Protein AF-A0AAU3V5S2-F1 (afdb_monomer)

Solvent-accessible surface area (backbone atoms only — not comparable to full-atom values): 6588 Å² total; per-residue (Å²): 132,77,82,70,79,73,64,45,46,44,62,46,81,54,99,93,39,55,45,61,48,42,48,73,77,68,58,69,51,58,42,46,49,51,26,48,49,43,56,62,38,70,79,37,33,66,55,41,51,55,48,49,54,50,48,51,51,52,68,74,46,95,53,72,68,45,64,48,77,58,86,48,25,35,41,31,40,41,89,87,63,32,31,34,45,34,56,76,79,71,89,40,68,73,42,78,40,47,57,67,55,52,50,41,42,49,51,32,47,26,53,44,44,70,74,107

Secondary structure (DSSP, 8-state):
-----PPEEEEEEETTEEEEEEESPPPHHHHHHHHHHHHTTTT-HHHHHHHHHHHHHHHHSS-TT-EEE-SSEEEEE-TTS-EEEEESSSSS--EEE-HHHHHHHHHHHHHHHHH-
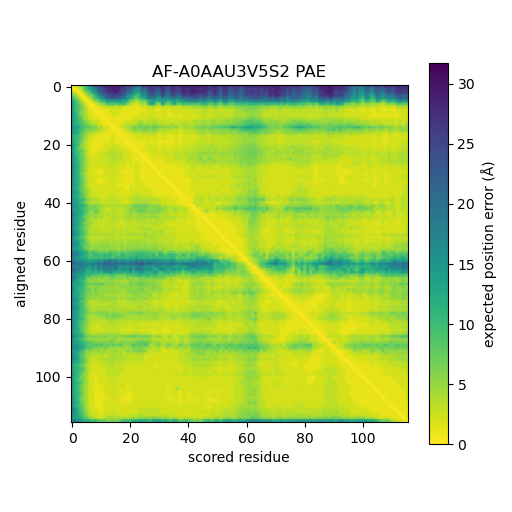
Sequence (116 aa):
MTEGDAAAWDFTRSDGFWKPTRTPPADENLLWAVETLAISFGKRAHSVRLFLEAVERVVSGDSPGSSVNTTTAFVRRRDDGAFELCDKYGQFENTVVSAGELTSMLSALAARIEAG

Nearest PDB structures (foldseek):
  9co0-assembly1_B  TM=6.567E-01  e=2.806E+00  Escherichia coli
  6v05-assembly1_B  TM=6.624E-01  e=3.557E+00  Escherichia coli K-12
  6ttu-assembly1_T  TM=4.701E-01  e=1.224E+00  Homo sapiens
  6zqb-assembly1_UE  TM=7.151E-01  e=6.434E+00  Saccharomyces cerevisiae S288C
  8xi3-assembly1_B  TM=6.453E-01  e=4.784E+00  Mus musculus

Structure (mmCIF, N/CA/C/O backbone):
data_AF-A0AAU3V5S2-F1
#
_entry.id   AF-A0AAU3V5S2-F1
#
loop_
_atom_site.group_PDB
_atom_site.id
_atom_site.type_symbol
_atom_site.label_atom_id
_atom_site.label_alt_id
_atom_site.label_comp_id
_atom_site.label_asym_id
_atom_site.label_entity_id
_atom_site.label_seq_id
_atom_site.pdbx_PDB_ins_code
_atom_site.Cartn_x
_atom_site.Cartn_y
_atom_site.Cartn_z
_atom_site.occupancy
_atom_site.B_iso_or_equiv
_atom_site.auth_seq_id
_atom_site.auth_comp_id
_atom_site.auth_asym_id
_atom_site.auth_atom_id
_atom_site.pdbx_PDB_model_num
ATOM 1 N N . MET A 1 1 ? -14.113 -20.497 12.830 1.00 40.19 1 MET A N 1
ATOM 2 C CA . MET A 1 1 ? -13.353 -19.343 12.318 1.00 40.19 1 MET A CA 1
ATOM 3 C C . MET A 1 1 ? -12.327 -19.898 11.359 1.00 40.19 1 MET A C 1
ATOM 5 O O . MET A 1 1 ? -11.293 -20.367 11.802 1.00 40.19 1 MET A O 1
ATOM 9 N N . THR A 1 2 ? -12.662 -19.988 10.078 1.00 41.62 2 THR A N 1
ATOM 10 C CA . THR A 1 2 ? -11.642 -20.174 9.045 1.00 41.62 2 THR A CA 1
ATOM 11 C C . THR A 1 2 ? -10.888 -18.856 8.962 1.00 41.62 2 THR A C 1
ATOM 13 O O . THR A 1 2 ? -11.524 -17.830 8.718 1.00 41.62 2 THR A O 1
ATOM 16 N N . GLU A 1 3 ? -9.584 -18.872 9.253 1.00 45.03 3 GLU A N 1
ATOM 17 C CA . GLU A 1 3 ? -8.661 -17.821 8.818 1.00 45.03 3 GLU A CA 1
ATOM 18 C C . GLU A 1 3 ? -9.003 -17.513 7.362 1.00 45.03 3 GLU A C 1
ATOM 20 O O . GLU A 1 3 ? -8.913 -18.388 6.500 1.00 45.03 3 GLU A O 1
ATOM 25 N N . GLY A 1 4 ? -9.563 -16.325 7.129 1.00 46.59 4 GLY A N 1
ATOM 26 C CA . GLY A 1 4 ? -9.920 -15.888 5.791 1.00 46.59 4 GLY A CA 1
ATOM 27 C C . GLY A 1 4 ? -8.649 -15.877 4.963 1.00 46.59 4 GLY A C 1
ATOM 28 O O . GLY A 1 4 ? -7.665 -15.274 5.386 1.00 46.59 4 GLY A O 1
ATOM 29 N N . ASP A 1 5 ? -8.674 -16.587 3.839 1.00 54.69 5 ASP A N 1
ATOM 30 C CA . ASP A 1 5 ? -7.569 -16.672 2.892 1.00 54.69 5 ASP A CA 1
ATOM 31 C C . ASP A 1 5 ? -7.026 -15.256 2.651 1.00 54.69 5 ASP A C 1
ATOM 33 O O . ASP A 1 5 ? -7.767 -14.359 2.228 1.00 54.69 5 ASP A O 1
ATOM 37 N N . ALA A 1 6 ? -5.784 -15.008 3.072 1.00 64.50 6 ALA A N 1
ATOM 38 C CA . ALA A 1 6 ? -5.223 -13.666 3.059 1.00 64.50 6 ALA A CA 1
ATOM 39 C C . ALA A 1 6 ? -5.198 -13.172 1.611 1.00 64.50 6 ALA A C 1
ATOM 41 O O . ALA A 1 6 ? -4.715 -13.876 0.725 1.00 64.50 6 ALA A O 1
ATOM 42 N N . ALA A 1 7 ? -5.729 -11.972 1.364 1.00 83.31 7 ALA A N 1
ATOM 43 C CA . ALA A 1 7 ? -5.814 -11.438 0.013 1.00 83.31 7 ALA A CA 1
ATOM 44 C C . ALA A 1 7 ? -4.443 -11.471 -0.681 1.00 83.31 7 ALA A C 1
ATOM 46 O O . ALA A 1 7 ? -3.450 -10.945 -0.161 1.00 83.31 7 ALA A O 1
ATOM 47 N N . ALA A 1 8 ? -4.409 -12.094 -1.857 1.00 91.06 8 ALA A N 1
ATOM 48 C CA . ALA A 1 8 ? -3.207 -12.224 -2.659 1.00 91.06 8 ALA A CA 1
ATOM 49 C C . ALA A 1 8 ? -3.073 -10.996 -3.556 1.00 91.06 8 ALA A C 1
ATOM 51 O O . ALA A 1 8 ? -3.953 -10.719 -4.373 1.00 91.06 8 ALA A O 1
ATOM 52 N N . TRP A 1 9 ? -1.970 -10.274 -3.397 1.00 96.38 9 TRP A N 1
ATOM 53 C CA . TRP A 1 9 ? -1.647 -9.101 -4.197 1.00 96.38 9 TRP A CA 1
ATOM 54 C C . TRP A 1 9 ? -0.620 -9.444 -5.263 1.00 96.38 9 TRP A C 1
ATOM 56 O O . TRP A 1 9 ? 0.340 -10.168 -5.006 1.00 96.38 9 TRP A O 1
ATOM 66 N N . ASP A 1 10 ? -0.807 -8.873 -6.445 1.00 96.44 10 ASP A N 1
ATOM 67 C CA . ASP A 1 10 ? 0.166 -8.930 -7.520 1.00 96.44 10 ASP A CA 1
ATOM 68 C C . ASP A 1 10 ? 0.313 -7.568 -8.202 1.00 96.44 10 ASP A C 1
ATOM 70 O O . ASP A 1 10 ? -0.602 -6.745 -8.180 1.00 96.44 10 ASP A O 1
ATOM 74 N N . PHE A 1 11 ? 1.472 -7.325 -8.809 1.00 96.56 11 PHE A N 1
ATOM 75 C CA . PHE A 1 11 ? 1.800 -6.064 -9.458 1.00 96.56 11 PHE A CA 1
ATOM 76 C C . PHE A 1 11 ? 2.390 -6.304 -10.838 1.00 96.56 11 PHE A C 1
ATOM 78 O O . PHE A 1 11 ? 3.331 -7.078 -11.018 1.00 96.56 11 PHE A O 1
ATOM 85 N N . THR A 1 12 ? 1.869 -5.566 -11.811 1.00 95.12 12 THR A N 1
ATOM 86 C CA . THR A 1 12 ? 2.405 -5.525 -13.172 1.00 95.12 12 THR A CA 1
ATOM 87 C C . THR A 1 12 ? 2.904 -4.129 -13.488 1.00 95.12 12 THR A C 1
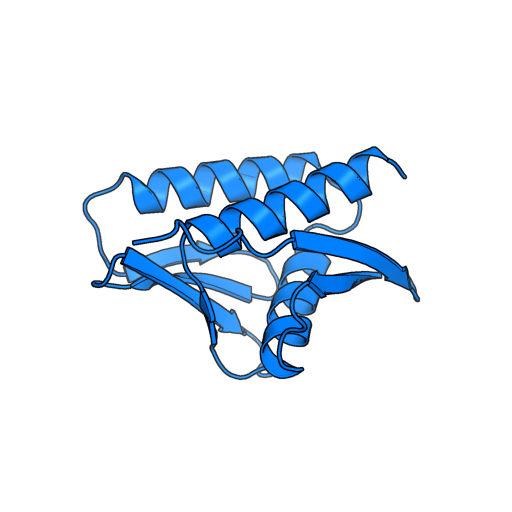ATOM 89 O O . THR A 1 12 ? 2.504 -3.153 -12.855 1.00 95.12 12 THR A O 1
ATOM 92 N N . ARG A 1 13 ? 3.812 -4.014 -14.455 1.00 91.94 13 ARG A N 1
ATOM 93 C CA . ARG A 1 13 ? 4.338 -2.718 -14.864 1.00 91.94 13 ARG A CA 1
ATOM 94 C C . ARG A 1 13 ? 3.623 -2.227 -16.119 1.00 91.94 13 ARG A C 1
ATOM 96 O O . ARG A 1 13 ? 3.736 -2.865 -17.159 1.00 91.94 13 ARG A O 1
ATOM 103 N N . SER A 1 14 ? 2.961 -1.075 -16.032 1.00 91.12 14 SER A N 1
ATOM 104 C CA . SER A 1 14 ? 2.350 -0.380 -17.176 1.00 91.12 14 SER A CA 1
ATOM 105 C C . SER A 1 14 ? 2.689 1.101 -17.117 1.00 91.12 14 SER A C 1
ATOM 107 O O . SER A 1 14 ? 2.655 1.701 -16.045 1.00 91.12 14 SER A O 1
ATOM 109 N N . ASP A 1 15 ? 3.056 1.687 -18.256 1.00 87.62 15 ASP A N 1
ATOM 110 C CA . ASP A 1 15 ? 3.306 3.133 -18.396 1.00 87.62 15 ASP A CA 1
ATOM 111 C C . ASP A 1 15 ? 4.328 3.699 -17.393 1.00 87.62 15 ASP A C 1
ATOM 113 O O . ASP A 1 15 ? 4.269 4.850 -16.975 1.00 87.62 15 ASP A O 1
ATOM 117 N N . GLY A 1 16 ? 5.296 2.869 -16.987 1.00 86.44 16 GLY A N 1
ATOM 118 C CA . GLY A 1 16 ? 6.338 3.233 -16.023 1.00 86.44 16 GLY A CA 1
ATOM 119 C C . GLY A 1 16 ? 5.967 3.016 -14.552 1.00 86.44 16 GLY A C 1
ATOM 120 O O . GLY A 1 16 ? 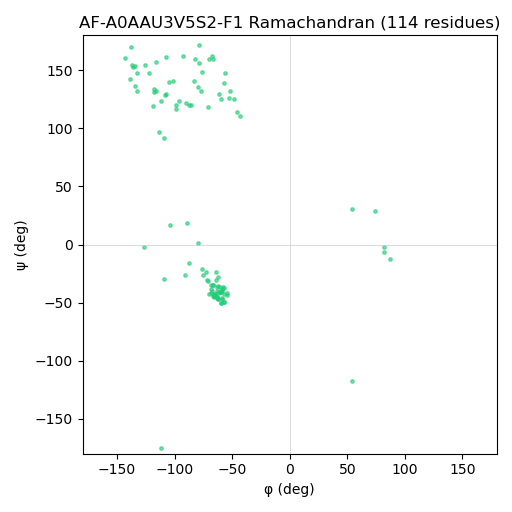6.884 2.978 -13.721 1.00 86.44 16 GLY A O 1
ATOM 121 N N . PHE A 1 17 ? 4.692 2.766 -14.253 1.00 90.44 17 PHE A N 1
ATOM 122 C CA . PHE A 1 17 ? 4.133 2.607 -12.910 1.00 90.44 17 PHE A CA 1
ATOM 123 C C . PHE A 1 17 ? 3.768 1.152 -12.595 1.00 90.44 17 PHE A C 1
ATOM 125 O O . PHE A 1 17 ? 3.644 0.311 -13.489 1.00 90.44 17 PHE A O 1
ATOM 132 N N . TRP A 1 18 ? 3.623 0.851 -11.305 1.00 94.06 18 TRP A N 1
ATOM 133 C CA . TRP A 1 18 ? 3.153 -0.449 -10.833 1.00 94.06 18 TRP A CA 1
ATOM 134 C C . TRP A 1 18 ? 1.635 -0.436 -10.713 1.00 94.06 18 TRP A C 1
ATOM 136 O O . TRP A 1 18 ? 1.085 0.373 -9.972 1.00 94.06 18 TRP A O 1
ATOM 146 N N . LYS A 1 19 ? 0.974 -1.341 -11.431 1.00 95.38 19 LYS A N 1
ATOM 147 C CA . LYS A 1 19 ? -0.472 -1.537 -11.420 1.00 95.38 19 LYS A CA 1
ATOM 148 C C . LYS A 1 19 ? -0.820 -2.715 -10.507 1.00 95.38 19 LYS A C 1
ATOM 150 O O . LYS A 1 19 ? -0.378 -3.832 -10.802 1.00 95.38 19 LYS A O 1
ATOM 155 N N . PRO A 1 20 ? -1.559 -2.487 -9.409 1.00 96.75 20 PRO A N 1
ATOM 156 C CA . PRO A 1 20 ? -1.950 -3.549 -8.496 1.00 96.75 20 PRO A CA 1
ATOM 157 C C . PRO A 1 20 ? -3.097 -4.386 -9.062 1.00 96.75 20 PRO A C 1
ATOM 159 O O . PRO A 1 20 ? -3.990 -3.890 -9.746 1.00 96.75 20 PRO A O 1
ATOM 162 N N . THR A 1 21 ? -3.099 -5.661 -8.705 1.00 96.75 21 THR A N 1
ATOM 163 C CA . THR A 1 21 ? -4.227 -6.583 -8.841 1.00 96.75 21 THR A CA 1
ATOM 164 C C . THR A 1 21 ? -4.342 -7.394 -7.556 1.00 96.75 21 THR A C 1
ATOM 166 O O . THR A 1 21 ? -3.357 -7.576 -6.837 1.00 96.75 21 THR A O 1
ATOM 169 N N . ARG A 1 22 ? -5.549 -7.860 -7.238 1.00 96.12 22 ARG A N 1
ATOM 170 C CA . ARG A 1 22 ? -5.832 -8.571 -5.990 1.00 96.12 22 ARG A CA 1
ATOM 171 C C . ARG A 1 22 ? -6.762 -9.745 -6.247 1.00 96.12 22 ARG A C 1
ATOM 173 O O . ARG A 1 22 ? -7.692 -9.631 -7.044 1.00 96.12 22 ARG A O 1
ATOM 180 N N . THR A 1 23 ? -6.535 -10.846 -5.543 1.00 93.69 23 THR A N 1
ATOM 181 C CA . THR A 1 23 ? -7.460 -11.979 -5.464 1.00 93.69 23 THR A CA 1
ATOM 182 C C . THR A 1 23 ? -7.887 -12.170 -4.003 1.00 93.69 23 THR A C 1
ATOM 184 O O . THR A 1 23 ? -7.018 -12.406 -3.163 1.00 93.69 23 THR A O 1
ATOM 187 N N . PRO A 1 24 ? -9.190 -12.063 -3.672 1.00 92.31 24 PRO A N 1
ATOM 188 C CA . PRO A 1 24 ? -10.298 -11.687 -4.558 1.00 92.31 24 PRO A CA 1
ATOM 189 C C . PRO A 1 24 ? -10.206 -10.219 -5.032 1.00 92.31 24 PRO A C 1
ATOM 191 O O . PRO A 1 24 ? -9.537 -9.416 -4.370 1.00 92.31 24 PRO A O 1
ATOM 194 N N . PRO A 1 25 ? -10.879 -9.856 -6.146 1.00 94.19 25 PRO A N 1
ATOM 195 C CA . PRO A 1 25 ? -10.839 -8.499 -6.690 1.00 94.19 25 PRO A CA 1
ATOM 196 C C . PRO A 1 25 ? -11.164 -7.435 -5.636 1.00 94.19 25 PRO A C 1
ATOM 198 O O . PRO A 1 25 ? -12.124 -7.577 -4.877 1.00 94.19 25 PRO A O 1
ATOM 201 N N . ALA A 1 26 ? -10.334 -6.394 -5.579 1.00 93.88 26 ALA A N 1
ATOM 202 C CA . ALA A 1 26 ? -10.617 -5.166 -4.840 1.00 93.88 26 ALA A CA 1
ATOM 203 C C . ALA A 1 26 ? -11.507 -4.234 -5.672 1.00 93.88 26 ALA A C 1
ATOM 205 O O . ALA A 1 26 ? -11.550 -4.347 -6.899 1.00 93.88 26 ALA A O 1
ATOM 206 N N . ASP A 1 27 ? -12.178 -3.296 -5.005 1.00 95.12 27 ASP A N 1
ATOM 207 C CA . ASP A 1 27 ? -12.793 -2.157 -5.681 1.00 95.12 27 ASP A CA 1
ATOM 208 C C . ASP A 1 27 ? -11.737 -1.209 -6.284 1.00 95.12 27 ASP A C 1
ATOM 210 O O . ASP A 1 27 ? -10.555 -1.236 -5.929 1.00 95.12 27 ASP A O 1
ATOM 214 N N . GLU A 1 28 ? -12.176 -0.366 -7.221 1.00 95.50 28 GLU A N 1
ATOM 215 C CA . GLU A 1 28 ? -11.298 0.555 -7.952 1.00 95.50 28 GLU A CA 1
ATOM 216 C C . GLU A 1 28 ? -10.623 1.583 -7.038 1.00 95.50 28 GLU A C 1
ATOM 218 O O . GLU A 1 28 ? -9.456 1.908 -7.251 1.00 95.50 28 GLU A O 1
ATOM 223 N N . ASN A 1 29 ? -11.316 2.053 -5.996 1.00 96.12 29 ASN A N 1
ATOM 224 C CA . ASN A 1 29 ? -10.777 3.053 -5.079 1.00 96.12 29 ASN A CA 1
ATOM 225 C C . ASN A 1 29 ? -9.580 2.499 -4.298 1.00 96.12 29 ASN A C 1
ATOM 227 O O . ASN A 1 29 ? -8.546 3.160 -4.186 1.00 96.12 29 ASN A O 1
ATOM 231 N N . LEU A 1 30 ? -9.679 1.259 -3.812 1.00 95.50 30 LEU A N 1
ATOM 232 C CA . LEU A 1 30 ? -8.554 0.584 -3.181 1.00 95.50 30 LEU A CA 1
ATOM 233 C C . LEU A 1 30 ? -7.413 0.370 -4.184 1.00 95.50 30 LEU A C 1
ATOM 235 O O . LEU A 1 30 ? -6.270 0.673 -3.857 1.00 95.50 30 LEU A O 1
ATOM 239 N N . LEU A 1 31 ? -7.685 -0.081 -5.413 1.00 96.00 31 LEU A N 1
ATOM 240 C CA . LEU A 1 31 ? -6.628 -0.241 -6.422 1.00 96.00 31 LEU A CA 1
ATOM 241 C C . LEU A 1 31 ? -5.899 1.082 -6.716 1.00 96.00 31 LEU A C 1
ATOM 243 O O . LEU A 1 31 ? -4.670 1.084 -6.806 1.00 96.00 31 LEU A O 1
ATOM 247 N N . TRP A 1 32 ? -6.616 2.205 -6.793 1.00 94.88 32 TRP A N 1
ATOM 248 C CA . TRP A 1 32 ? -6.010 3.531 -6.948 1.00 94.88 32 TRP A CA 1
ATOM 249 C C . TRP A 1 32 ? -5.189 3.945 -5.732 1.00 94.88 32 TRP A C 1
ATOM 251 O O . TRP A 1 32 ? -4.055 4.384 -5.903 1.00 94.88 32 TRP A O 1
ATOM 261 N N . ALA A 1 33 ? -5.691 3.734 -4.513 1.00 95.12 33 ALA A N 1
ATOM 262 C CA . ALA A 1 33 ? -4.940 4.017 -3.291 1.00 95.12 33 ALA A CA 1
ATOM 263 C C . ALA A 1 33 ? -3.580 3.300 -3.271 1.00 95.12 33 ALA A C 1
ATOM 265 O O . ALA A 1 33 ? -2.544 3.884 -2.934 1.00 95.12 33 ALA A O 1
ATOM 266 N N . VAL A 1 34 ? -3.578 2.028 -3.675 1.00 94.69 34 VAL A N 1
ATOM 267 C CA . VAL A 1 34 ? -2.374 1.195 -3.740 1.00 94.69 34 VAL A CA 1
ATOM 268 C C . VAL A 1 34 ? -1.442 1.638 -4.863 1.00 94.69 34 VAL A C 1
ATOM 270 O O . VAL A 1 34 ? -0.230 1.720 -4.651 1.00 94.69 34 VAL A O 1
ATOM 273 N N . GLU A 1 35 ? -1.982 1.959 -6.038 1.00 94.69 35 GLU A N 1
ATOM 274 C CA . GLU A 1 35 ? -1.201 2.504 -7.148 1.00 94.69 35 GLU A CA 1
A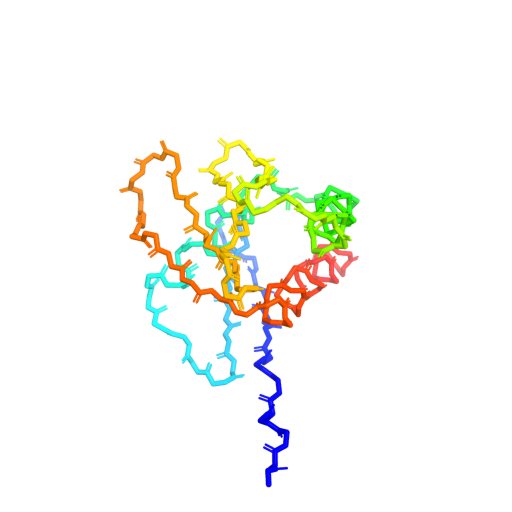TOM 275 C C . GLU A 1 35 ? -0.516 3.818 -6.744 1.00 94.69 35 GLU A C 1
ATOM 277 O O . GLU A 1 35 ? 0.703 3.946 -6.885 1.00 94.69 35 GLU A O 1
ATOM 282 N N . THR A 1 36 ? -1.262 4.763 -6.166 1.00 93.06 36 THR A N 1
ATOM 283 C CA . THR A 1 36 ? -0.741 6.061 -5.722 1.00 93.06 36 THR A CA 1
ATOM 284 C C . THR A 1 36 ? 0.366 5.897 -4.686 1.00 93.06 36 THR A C 1
ATOM 286 O O . THR A 1 36 ? 1.381 6.594 -4.767 1.00 93.06 36 THR A O 1
ATOM 289 N N . LEU A 1 37 ? 0.233 4.949 -3.754 1.00 91.94 37 LEU A N 1
ATOM 290 C CA . LEU A 1 37 ? 1.293 4.615 -2.801 1.00 91.94 37 LEU A CA 1
ATOM 291 C C . LEU A 1 37 ? 2.532 4.029 -3.506 1.00 91.94 37 LEU A C 1
ATOM 293 O O . LEU A 1 37 ? 3.664 4.412 -3.201 1.00 91.94 37 LEU A O 1
ATOM 297 N N . ALA A 1 38 ? 2.334 3.137 -4.483 1.00 92.19 38 ALA A N 1
ATOM 298 C CA . ALA A 1 38 ? 3.415 2.493 -5.228 1.00 92.19 38 ALA A CA 1
ATOM 299 C C . ALA A 1 38 ? 4.258 3.483 -6.056 1.00 92.19 38 ALA A C 1
ATOM 301 O O . ALA A 1 38 ? 5.471 3.286 -6.206 1.00 92.19 38 ALA A O 1
ATOM 302 N N . ILE A 1 39 ? 3.654 4.578 -6.541 1.00 90.56 39 ILE A N 1
ATOM 303 C CA . ILE A 1 39 ? 4.351 5.654 -7.268 1.00 90.56 39 ILE A CA 1
ATOM 304 C C . ILE A 1 39 ? 5.531 6.201 -6.453 1.00 90.56 39 ILE A C 1
ATOM 306 O O . ILE A 1 39 ? 6.614 6.406 -7.006 1.00 90.56 39 ILE A O 1
ATOM 310 N N . SER A 1 40 ? 5.368 6.385 -5.138 1.00 88.50 40 SER A N 1
ATOM 311 C CA . SER A 1 40 ? 6.432 6.914 -4.274 1.00 88.50 40 SER A CA 1
ATOM 312 C C . SER A 1 40 ? 7.666 6.017 -4.180 1.00 88.50 40 SER A C 1
ATOM 314 O O . SER A 1 40 ? 8.756 6.513 -3.889 1.00 88.50 40 SER A O 1
ATOM 316 N N . PHE A 1 41 ? 7.530 4.713 -4.426 1.00 89.50 41 PHE A N 1
ATOM 317 C CA . PHE A 1 41 ? 8.647 3.769 -4.348 1.00 89.50 41 PHE A CA 1
ATOM 318 C C . PHE A 1 41 ? 9.369 3.590 -5.687 1.00 89.50 41 PHE A C 1
ATOM 320 O O . PHE A 1 41 ? 1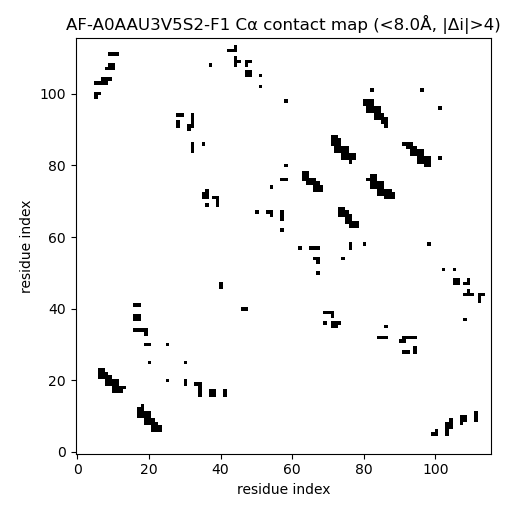0.562 3.264 -5.722 1.00 89.50 41 PHE A O 1
ATOM 327 N N . GLY A 1 42 ? 8.674 3.818 -6.804 1.00 87.44 42 GLY A N 1
ATOM 328 C CA . GLY A 1 42 ? 9.231 3.675 -8.145 1.00 87.44 42 GLY A CA 1
ATOM 329 C C . GLY A 1 42 ? 9.851 2.290 -8.372 1.00 87.44 42 GLY A C 1
ATOM 330 O O . GLY A 1 42 ? 9.165 1.274 -8.351 1.00 87.44 42 GLY A O 1
ATOM 331 N N . LYS A 1 43 ? 11.167 2.234 -8.619 1.00 86.31 43 LYS A N 1
ATOM 332 C CA . LYS A 1 43 ? 11.932 0.985 -8.845 1.00 86.31 43 LYS A CA 1
ATOM 333 C C . LYS A 1 43 ? 12.775 0.553 -7.635 1.00 86.31 43 LYS A C 1
ATOM 335 O O . LYS A 1 43 ? 13.732 -0.196 -7.799 1.00 86.31 43 LYS A O 1
ATOM 340 N N . ARG A 1 44 ? 12.509 1.075 -6.434 1.00 89.19 44 ARG A N 1
ATOM 341 C CA . ARG A 1 44 ? 13.383 0.883 -5.264 1.00 89.19 44 ARG A CA 1
ATOM 342 C C . ARG A 1 44 ? 12.732 -0.032 -4.231 1.00 89.19 44 ARG A C 1
ATOM 344 O O . ARG A 1 44 ? 12.068 0.447 -3.318 1.00 89.19 44 ARG A O 1
ATOM 351 N N . ALA A 1 45 ? 12.991 -1.337 -4.319 1.00 86.81 45 ALA A N 1
ATOM 352 C CA . ALA A 1 45 ? 12.477 -2.313 -3.351 1.00 86.81 45 ALA A CA 1
ATOM 353 C C . ALA A 1 45 ? 12.917 -1.993 -1.914 1.00 86.81 45 ALA A C 1
ATOM 355 O O . ALA A 1 45 ? 12.135 -2.105 -0.974 1.00 86.81 45 ALA A O 1
ATOM 356 N N . HIS A 1 46 ? 14.144 -1.488 -1.747 1.00 87.25 46 HIS A N 1
ATOM 357 C CA . HIS A 1 46 ? 14.641 -1.036 -0.449 1.00 87.25 46 HIS A CA 1
ATOM 358 C C . HIS A 1 46 ? 13.757 0.057 0.182 1.00 87.25 46 HIS A C 1
ATOM 360 O O . HIS A 1 46 ? 13.525 0.029 1.385 1.00 87.25 46 HIS A O 1
ATOM 366 N N . SER A 1 47 ? 13.202 0.978 -0.615 1.00 89.38 47 SER A N 1
ATOM 367 C CA . SER A 1 47 ? 12.280 2.004 -0.110 1.00 89.38 47 SER A CA 1
ATOM 368 C C . SER A 1 47 ? 10.959 1.408 0.380 1.00 89.38 47 SER A C 1
ATOM 370 O O . SER A 1 47 ? 10.429 1.882 1.380 1.00 89.38 47 SER A O 1
ATOM 372 N N . VAL A 1 48 ? 10.465 0.348 -0.268 1.00 90.44 48 VAL A N 1
ATOM 373 C CA . VAL A 1 48 ? 9.274 -0.387 0.191 1.00 90.44 48 VAL A CA 1
ATOM 374 C C . VAL A 1 48 ? 9.552 -1.087 1.523 1.00 90.44 48 VAL A C 1
ATOM 376 O O . VAL A 1 48 ? 8.748 -0.993 2.444 1.00 90.44 48 VAL A O 1
ATOM 379 N N . ARG A 1 49 ? 10.717 -1.734 1.662 1.00 89.56 49 ARG A N 1
ATOM 380 C CA . ARG A 1 49 ? 11.126 -2.422 2.901 1.00 89.56 49 ARG A CA 1
ATOM 381 C C . ARG A 1 49 ? 11.279 -1.453 4.078 1.00 89.56 49 ARG A C 1
ATOM 383 O O . ARG A 1 49 ? 10.735 -1.709 5.144 1.00 89.56 49 ARG A O 1
ATOM 390 N N . LEU A 1 50 ? 11.929 -0.304 3.872 1.00 89.50 50 LEU A N 1
ATOM 391 C CA . LEU A 1 50 ? 12.017 0.745 4.899 1.00 89.50 50 LEU A CA 1
ATOM 392 C C . LEU A 1 50 ? 10.637 1.275 5.307 1.00 89.50 50 LEU A C 1
ATOM 394 O O . LEU A 1 50 ? 10.412 1.592 6.474 1.00 89.50 50 LEU A O 1
ATOM 398 N N . PHE A 1 51 ? 9.712 1.378 4.351 1.00 90.50 51 PHE A N 1
ATOM 399 C CA . PHE A 1 51 ? 8.342 1.782 4.638 1.00 90.50 51 PHE A CA 1
ATOM 400 C C . PHE A 1 51 ? 7.595 0.718 5.454 1.00 90.50 51 PHE A C 1
ATOM 402 O O . PHE A 1 51 ? 6.927 1.071 6.421 1.00 90.50 51 PHE A O 1
ATOM 409 N N . LEU A 1 52 ? 7.760 -0.567 5.125 1.00 88.56 52 LEU A N 1
ATOM 410 C CA . LEU A 1 52 ? 7.236 -1.691 5.908 1.00 88.56 52 LEU A CA 1
ATOM 411 C C . LEU A 1 52 ? 7.748 -1.669 7.351 1.00 88.56 52 LEU A C 1
ATOM 413 O O . LEU A 1 52 ? 6.943 -1.693 8.274 1.00 88.56 52 LEU A O 1
ATOM 417 N N . GLU A 1 53 ? 9.057 -1.517 7.560 1.00 87.94 53 GLU A N 1
ATOM 418 C CA . GLU A 1 53 ? 9.629 -1.406 8.908 1.00 87.94 53 GLU A CA 1
AT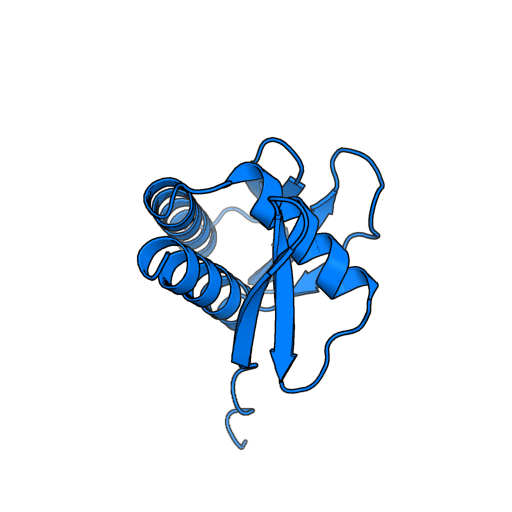OM 419 C C . GLU A 1 53 ? 9.053 -0.212 9.683 1.00 87.94 53 GLU A C 1
ATOM 421 O O . GLU A 1 53 ? 8.820 -0.290 10.890 1.00 87.94 53 GLU A O 1
ATOM 426 N N . ALA A 1 54 ? 8.823 0.918 9.009 1.00 87.81 54 ALA A N 1
ATOM 427 C CA . ALA A 1 54 ? 8.206 2.083 9.632 1.00 87.81 54 ALA A CA 1
ATOM 428 C C . ALA A 1 54 ? 6.736 1.821 10.004 1.00 87.81 54 ALA A C 1
ATOM 430 O O . ALA A 1 54 ? 6.306 2.218 11.088 1.00 87.81 54 ALA A O 1
ATOM 431 N N . VAL A 1 55 ? 5.983 1.126 9.146 1.00 86.12 55 VAL A N 1
ATOM 432 C CA . VAL A 1 55 ? 4.610 0.687 9.433 1.00 86.12 55 VAL A CA 1
ATOM 433 C C . VAL A 1 55 ? 4.597 -0.264 10.628 1.00 86.12 55 VAL A C 1
ATOM 435 O O . VAL A 1 55 ? 3.825 -0.044 11.555 1.00 86.12 55 VAL A O 1
ATOM 438 N N . GLU A 1 56 ? 5.481 -1.260 10.672 1.00 83.38 56 GLU A N 1
ATOM 439 C CA . GLU A 1 56 ? 5.593 -2.206 11.789 1.00 83.38 56 GLU A CA 1
ATOM 440 C C . GLU A 1 56 ? 5.915 -1.503 13.111 1.00 83.38 56 GLU A C 1
ATOM 442 O O . GLU A 1 56 ? 5.305 -1.801 14.138 1.00 83.38 56 GLU A O 1
ATOM 447 N N . ARG A 1 57 ? 6.800 -0.498 13.097 1.00 83.56 57 ARG A N 1
ATOM 448 C CA . ARG A 1 57 ? 7.056 0.327 14.289 1.00 83.56 57 ARG A CA 1
ATOM 449 C C . ARG A 1 57 ? 5.792 1.052 14.751 1.00 83.56 57 ARG A C 1
ATOM 451 O O . ARG A 1 57 ? 5.519 1.074 15.948 1.00 83.56 57 ARG A O 1
ATOM 458 N N . VAL A 1 58 ? 4.991 1.581 13.823 1.00 80.69 58 VAL A N 1
ATOM 459 C CA . VAL A 1 58 ? 3.690 2.206 14.124 1.00 80.69 58 VAL A CA 1
ATOM 460 C C . VAL A 1 58 ? 2.663 1.189 14.648 1.00 80.69 58 VAL A C 1
ATOM 462 O O . VAL A 1 58 ? 1.881 1.530 15.538 1.00 80.69 58 VAL A O 1
ATOM 465 N N . VAL A 1 59 ? 2.675 -0.058 14.162 1.00 74.88 59 VAL A N 1
ATOM 466 C CA . VAL A 1 59 ? 1.869 -1.163 14.723 1.00 74.88 59 VAL A CA 1
ATOM 467 C C . VAL A 1 59 ? 2.287 -1.460 16.164 1.00 74.88 59 VAL A C 1
ATOM 469 O O . VAL A 1 59 ? 1.431 -1.613 17.030 1.00 74.88 59 VAL A O 1
ATOM 472 N N . SER A 1 60 ? 3.593 -1.544 16.423 1.00 74.31 60 SER A N 1
ATOM 473 C CA . SER A 1 60 ? 4.137 -1.931 17.732 1.00 74.31 60 SER A CA 1
ATOM 474 C C . SER A 1 60 ? 4.081 -0.830 18.795 1.00 74.31 60 SER A C 1
ATOM 476 O O . SER A 1 60 ? 4.174 -1.129 19.981 1.00 74.31 60 SER A O 1
ATOM 478 N N . GLY A 1 61 ? 3.972 0.437 18.388 1.00 67.56 61 GLY A N 1
ATOM 479 C CA . GLY A 1 61 ? 3.919 1.575 19.305 1.00 67.56 61 GLY A CA 1
ATOM 480 C C . GLY A 1 61 ? 2.537 1.772 19.933 1.00 67.56 61 GLY A C 1
ATOM 481 O O . GLY A 1 61 ? 1.525 1.406 19.350 1.00 67.56 61 GLY A O 1
ATOM 482 N N . ASP A 1 62 ? 2.476 2.426 21.092 1.00 60.56 62 ASP A N 1
ATOM 483 C CA . ASP A 1 62 ? 1.228 2.687 21.839 1.00 60.56 62 ASP A CA 1
ATOM 484 C C . ASP A 1 62 ? 0.526 4.006 21.449 1.00 60.56 62 ASP A C 1
ATOM 486 O O . ASP A 1 62 ? -0.269 4.545 22.213 1.00 60.56 62 ASP A O 1
ATOM 490 N N . SER A 1 63 ? 0.826 4.591 20.283 1.00 66.12 63 SER A N 1
ATOM 491 C CA . SER A 1 63 ? 0.275 5.898 19.877 1.00 66.12 63 SER A CA 1
ATOM 492 C C . SER A 1 63 ? -0.663 5.790 18.670 1.00 66.12 63 SER A C 1
ATOM 494 O O . SER A 1 63 ? -0.205 5.795 17.523 1.00 66.12 63 SER A O 1
ATOM 496 N N . PRO A 1 64 ? -1.987 5.718 18.897 1.00 63.00 64 PRO A N 1
ATOM 497 C CA . PRO A 1 64 ? -2.970 5.882 17.836 1.00 63.00 64 PRO A CA 1
ATOM 498 C C . PRO A 1 64 ? -2.797 7.225 17.112 1.00 63.00 64 PRO A C 1
ATOM 500 O O . PRO A 1 64 ? -2.355 8.215 17.697 1.00 63.00 64 PRO A O 1
ATOM 503 N N . GLY A 1 65 ? -3.103 7.260 15.814 1.00 68.56 65 GLY A N 1
ATOM 504 C CA . GLY A 1 65 ? -2.913 8.451 14.980 1.00 68.56 65 GLY A CA 1
ATOM 505 C C . GLY A 1 65 ? -1.490 8.652 14.446 1.00 68.56 65 GLY A C 1
ATOM 506 O O . GLY A 1 65 ? -1.284 9.520 13.593 1.00 68.56 65 GLY A O 1
ATOM 507 N N . SER A 1 66 ? -0.516 7.832 14.859 1.00 81.94 66 SER A N 1
ATOM 508 C CA . SER A 1 66 ? 0.788 7.770 14.195 1.00 81.94 66 SER A CA 1
ATOM 509 C C . SER A 1 66 ? 0.629 7.428 12.708 1.00 81.94 66 SER A C 1
ATOM 511 O O . SER A 1 66 ? -0.187 6.584 12.322 1.00 81.94 66 SER A O 1
ATOM 513 N N . SER A 1 67 ? 1.415 8.100 11.862 1.00 87.62 67 SER A N 1
ATOM 514 C CA . SER A 1 67 ? 1.373 7.919 10.410 1.00 87.62 67 SER A CA 1
ATOM 515 C C . SER A 1 67 ? 2.759 7.762 9.799 1.00 87.62 67 SER A C 1
ATOM 517 O O . SER A 1 67 ? 3.736 8.356 10.259 1.00 87.62 67 SER A O 1
ATOM 519 N N . VAL A 1 68 ? 2.828 6.977 8.727 1.00 89.69 68 VAL A N 1
ATOM 520 C CA . VAL A 1 68 ? 4.011 6.835 7.879 1.00 89.69 68 VAL A CA 1
ATOM 521 C C . VAL A 1 68 ? 3.726 7.525 6.556 1.00 89.69 68 VAL A C 1
ATOM 523 O O . VAL A 1 68 ? 2.697 7.300 5.921 1.00 89.69 68 VAL A O 1
ATOM 526 N N . ASN A 1 69 ? 4.629 8.406 6.148 1.00 91.00 69 ASN A N 1
ATOM 527 C CA . ASN A 1 69 ? 4.420 9.286 5.010 1.00 91.00 69 ASN A CA 1
ATOM 528 C C . ASN A 1 69 ? 5.223 8.821 3.799 1.00 91.00 69 ASN A C 1
ATOM 530 O O . ASN A 1 69 ? 6.396 8.475 3.913 1.00 91.00 69 ASN A O 1
ATOM 534 N N . THR A 1 70 ? 4.604 8.918 2.630 1.00 89.19 70 THR A N 1
ATOM 535 C CA . THR A 1 70 ? 5.289 8.928 1.336 1.00 89.19 70 THR A CA 1
ATOM 536 C C . THR A 1 70 ? 5.145 10.308 0.685 1.00 89.19 70 THR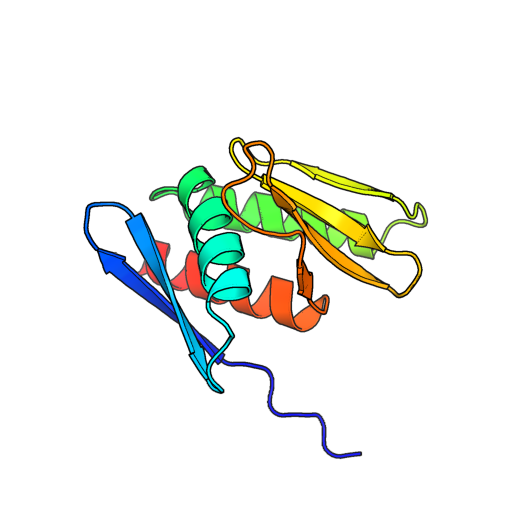 A C 1
ATOM 538 O O . THR A 1 70 ? 4.630 11.250 1.306 1.00 89.19 70 THR A O 1
ATOM 541 N N . THR A 1 71 ? 5.623 10.463 -0.551 1.00 87.75 71 THR A N 1
ATOM 542 C CA . THR A 1 71 ? 5.457 11.717 -1.299 1.00 87.75 71 THR A CA 1
ATOM 543 C C . THR A 1 71 ? 4.020 11.929 -1.767 1.00 87.75 71 THR A C 1
ATOM 545 O O . THR A 1 71 ? 3.594 13.076 -1.835 1.00 87.75 71 THR A O 1
ATOM 548 N N . THR A 1 72 ? 3.268 10.862 -2.042 1.00 86.44 72 THR A N 1
ATOM 549 C CA . THR A 1 72 ? 1.923 10.934 -2.642 1.00 86.44 72 THR A CA 1
ATOM 550 C C . THR A 1 72 ? 0.798 10.568 -1.685 1.00 86.44 72 THR A C 1
ATOM 552 O O . THR A 1 72 ? -0.291 11.119 -1.789 1.00 86.44 72 THR A O 1
ATOM 555 N N . ALA A 1 73 ? 1.066 9.702 -0.714 1.00 91.44 73 ALA A N 1
ATOM 556 C CA . ALA A 1 73 ? 0.085 9.229 0.255 1.00 91.44 73 ALA A CA 1
ATOM 557 C C . ALA A 1 73 ? 0.678 9.178 1.670 1.00 91.44 73 ALA A C 1
ATOM 559 O O . ALA A 1 73 ? 1.893 9.307 1.877 1.00 91.44 73 ALA A O 1
ATOM 560 N N . PHE A 1 74 ? -0.163 8.966 2.671 1.00 91.19 74 PHE A N 1
ATOM 561 C CA . PHE A 1 74 ? 0.283 8.542 3.994 1.00 91.19 74 PHE A CA 1
ATOM 562 C C . PHE A 1 74 ? -0.594 7.411 4.508 1.00 91.19 74 PHE A C 1
ATOM 564 O O . PHE A 1 74 ? -1.749 7.272 4.124 1.00 91.19 74 PHE A O 1
ATOM 571 N N . VAL A 1 75 ? -0.016 6.595 5.377 1.00 92.50 75 VAL A N 1
ATOM 572 C CA . VAL A 1 75 ? -0.700 5.488 6.032 1.00 92.50 75 VAL A CA 1
ATOM 573 C C . VAL A 1 75 ? -0.825 5.836 7.504 1.00 92.50 75 VAL A C 1
ATOM 575 O O . VAL A 1 75 ? 0.183 6.120 8.151 1.00 92.50 75 VAL A O 1
ATOM 578 N N . ARG A 1 76 ? -2.047 5.851 8.035 1.00 92.50 76 ARG A N 1
ATOM 579 C CA . ARG A 1 76 ? -2.343 6.208 9.427 1.00 92.50 76 ARG A CA 1
ATOM 580 C C . ARG A 1 76 ? -2.922 5.014 10.169 1.00 92.50 76 ARG A C 1
ATOM 582 O O . ARG A 1 76 ? -3.857 4.384 9.684 1.00 92.50 76 ARG A O 1
ATOM 589 N N . ARG A 1 77 ? -2.407 4.733 11.366 1.00 90.94 77 ARG A N 1
ATOM 590 C CA . ARG A 1 77 ? -2.998 3.718 12.242 1.00 90.94 77 ARG A CA 1
ATOM 591 C C . ARG A 1 77 ? -4.257 4.255 12.915 1.00 90.94 77 ARG A C 1
ATOM 593 O O . ARG A 1 77 ? -4.245 5.359 13.465 1.00 90.94 77 ARG A O 1
ATOM 600 N N . ARG A 1 78 ? -5.318 3.455 12.877 1.00 89.38 78 ARG A N 1
ATOM 601 C CA . ARG A 1 78 ? -6.602 3.700 13.538 1.00 89.38 78 ARG A CA 1
ATOM 602 C C . ARG A 1 78 ? -6.636 3.055 14.925 1.00 89.38 78 ARG A C 1
ATOM 604 O O . ARG A 1 78 ? -5.858 2.147 15.218 1.00 89.38 78 ARG A O 1
ATOM 611 N N . ASP A 1 79 ? -7.571 3.507 15.757 1.00 86.62 79 ASP A N 1
ATOM 612 C CA . ASP A 1 79 ? -7.764 3.004 17.127 1.00 86.62 79 ASP A CA 1
ATOM 613 C C . ASP A 1 79 ? -8.148 1.515 17.164 1.00 86.62 79 ASP A C 1
ATOM 615 O O . ASP A 1 79 ? -7.820 0.804 18.110 1.00 86.62 79 ASP A O 1
ATOM 619 N N . ASP A 1 80 ? -8.804 1.028 16.108 1.00 86.81 80 ASP A N 1
ATOM 620 C CA . ASP A 1 80 ? -9.203 -0.373 15.917 1.00 86.81 80 ASP A CA 1
ATOM 621 C C . ASP A 1 80 ? -8.051 -1.283 15.434 1.00 86.81 80 ASP A C 1
ATOM 623 O O . ASP A 1 80 ? -8.249 -2.480 15.224 1.00 86.81 80 ASP A O 1
ATOM 627 N N . GLY A 1 81 ? -6.841 -0.737 15.262 1.00 85.00 81 GLY A N 1
ATOM 628 C CA . GLY A 1 81 ? -5.668 -1.463 14.774 1.00 85.00 81 GLY A CA 1
ATOM 629 C C . GLY A 1 81 ? -5.592 -1.609 13.252 1.00 85.00 81 GLY A C 1
ATOM 630 O O . GLY A 1 81 ? -4.603 -2.149 12.752 1.00 85.00 81 GLY A O 1
ATOM 631 N N . ALA A 1 82 ? -6.585 -1.115 12.508 1.00 90.94 82 ALA A N 1
ATOM 632 C CA . ALA A 1 82 ? -6.528 -1.040 11.057 1.00 90.94 82 ALA A CA 1
ATOM 633 C C . ALA A 1 82 ? -5.682 0.152 10.583 1.00 90.94 82 ALA A C 1
ATOM 635 O O . ALA A 1 82 ? -5.267 1.025 11.355 1.00 90.94 82 ALA A O 1
ATOM 636 N N . PHE A 1 83 ? -5.438 0.190 9.278 1.00 92.50 83 PHE A N 1
ATOM 637 C CA . PHE A 1 83 ? -4.688 1.242 8.617 1.00 92.50 83 PHE A CA 1
ATOM 638 C C . PHE A 1 83 ? -5.553 1.966 7.610 1.00 92.50 83 PHE A C 1
ATOM 640 O O . PHE A 1 83 ? -6.203 1.352 6.775 1.00 92.50 83 PHE A O 1
ATOM 647 N N . GLU A 1 84 ? -5.527 3.286 7.676 1.00 94.69 84 GLU A N 1
ATOM 648 C CA . GLU A 1 84 ? -6.132 4.147 6.677 1.00 94.69 84 GLU A CA 1
ATOM 649 C C . GLU A 1 84 ? -5.056 4.583 5.680 1.00 94.69 84 GLU A C 1
ATOM 651 O O . GLU A 1 84 ? -4.029 5.145 6.076 1.00 94.69 84 GLU A O 1
ATOM 656 N N . LEU A 1 85 ? -5.282 4.309 4.398 1.00 94.62 85 LEU A N 1
ATOM 657 C CA . LEU A 1 85 ? -4.528 4.887 3.295 1.00 94.62 85 LEU A CA 1
ATOM 658 C C . LEU A 1 85 ? -5.181 6.224 2.969 1.00 94.62 85 LEU A C 1
ATOM 660 O O . LEU A 1 85 ? -6.358 6.267 2.613 1.00 94.62 85 LEU A O 1
ATOM 664 N N . CYS A 1 86 ? -4.410 7.296 3.087 1.00 92.94 86 CYS A N 1
ATOM 665 C CA . CYS A 1 86 ? -4.881 8.651 2.869 1.00 92.94 86 CYS A CA 1
ATOM 666 C C . CYS A 1 86 ? -4.128 9.296 1.716 1.00 92.94 86 CYS A C 1
ATOM 668 O O . CYS A 1 86 ? -2.891 9.267 1.658 1.00 92.94 86 CYS A O 1
ATOM 670 N N . ASP A 1 87 ? -4.881 9.937 0.837 1.00 91.00 87 ASP A N 1
ATOM 671 C CA . ASP A 1 87 ? -4.325 10.684 -0.275 1.00 91.00 87 ASP A CA 1
ATOM 672 C C . ASP A 1 87 ? -3.895 12.093 0.153 1.00 91.00 87 ASP A C 1
ATOM 674 O O . ASP A 1 87 ? -4.585 12.770 0.919 1.00 91.00 87 ASP A O 1
ATOM 678 N N . LYS A 1 88 ? -2.760 12.568 -0.363 1.00 90.62 88 LYS A N 1
ATOM 679 C CA . LYS A 1 88 ? -2.325 13.963 -0.200 1.00 90.62 88 LYS A CA 1
ATOM 680 C C . LYS A 1 88 ? -2.876 14.896 -1.279 1.00 90.62 88 LYS A C 1
ATOM 682 O O . LYS A 1 88 ? -2.817 16.111 -1.100 1.00 90.62 88 LYS A O 1
ATOM 687 N N . TYR A 1 89 ? -3.384 14.352 -2.382 1.00 88.69 89 TYR A N 1
ATOM 688 C CA . TYR A 1 89 ? -3.751 15.094 -3.587 1.00 88.69 89 TYR A CA 1
ATOM 689 C C . TYR A 1 89 ? -5.193 14.858 -4.067 1.00 88.69 89 TYR A C 1
ATOM 691 O O . TYR A 1 89 ? -5.604 15.503 -5.028 1.00 88.69 89 TYR A O 1
ATOM 699 N N . GLY A 1 90 ? -5.971 13.991 -3.409 1.00 86.25 90 GLY A N 1
ATOM 700 C CA . GLY A 1 90 ? -7.399 13.782 -3.704 1.00 86.25 90 GLY A CA 1
ATOM 701 C C . GLY A 1 90 ? -7.704 12.992 -4.986 1.00 86.25 90 GLY A C 1
ATOM 702 O O . GLY A 1 90 ? -8.731 13.217 -5.616 1.00 86.25 90 GLY A O 1
ATOM 703 N N . GLN A 1 91 ? -6.805 12.101 -5.388 1.00 87.69 91 GLN A N 1
ATOM 704 C CA . GLN A 1 91 ? -6.941 11.098 -6.447 1.00 87.69 91 GLN A CA 1
ATOM 705 C C . GLN A 1 91 ? -7.817 9.904 -6.024 1.00 87.69 91 GLN A C 1
ATOM 707 O O . GLN A 1 91 ? -8.406 9.265 -6.891 1.00 87.69 91 GLN A O 1
ATOM 712 N N . PHE A 1 92 ? -7.916 9.601 -4.724 1.00 91.00 92 PHE A N 1
ATOM 713 C CA . PHE A 1 92 ? -8.775 8.539 -4.185 1.00 91.00 92 PHE A CA 1
ATOM 714 C C . PHE A 1 92 ? -9.410 8.918 -2.833 1.00 91.00 92 PHE A C 1
ATOM 716 O O . PHE A 1 92 ? -8.938 9.816 -2.129 1.00 91.00 92 PHE A O 1
ATOM 723 N N . GLU A 1 93 ? -10.493 8.231 -2.465 1.00 93.56 93 GLU A N 1
ATOM 724 C CA . GLU A 1 93 ? -11.133 8.351 -1.153 1.00 93.56 93 GLU A CA 1
ATOM 725 C C . GLU A 1 93 ? -10.367 7.537 -0.109 1.00 93.56 93 GLU A C 1
ATOM 727 O O . GLU A 1 93 ? -10.033 6.376 -0.353 1.00 93.56 93 GLU A O 1
ATOM 732 N N . ASN A 1 94 ? -10.131 8.107 1.078 1.00 94.00 94 ASN A N 1
ATOM 733 C CA . ASN A 1 94 ? -9.444 7.400 2.158 1.00 94.00 94 ASN A CA 1
ATOM 734 C C . ASN A 1 94 ? -10.043 6.006 2.385 1.00 94.00 94 ASN A C 1
ATOM 736 O O . ASN A 1 94 ? -11.240 5.865 2.638 1.00 94.00 94 ASN A O 1
ATOM 740 N N . THR A 1 95 ? -9.196 4.982 2.333 1.00 95.00 95 THR A N 1
ATOM 741 C CA .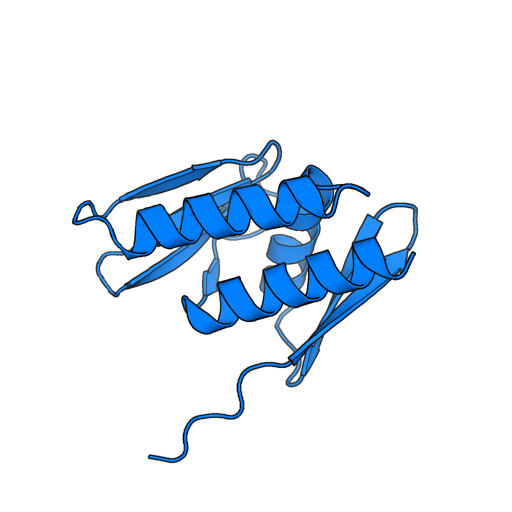 THR A 1 95 ? -9.630 3.585 2.425 1.00 95.00 95 THR A CA 1
ATOM 742 C C . THR A 1 95 ? -8.959 2.882 3.590 1.00 95.00 95 THR A C 1
ATOM 744 O O . THR A 1 95 ? -7.826 3.200 3.957 1.00 95.00 95 THR A O 1
ATOM 747 N N . VAL A 1 96 ? -9.669 1.939 4.205 1.00 94.56 96 VAL A N 1
ATOM 748 C CA . VAL A 1 96 ? -9.200 1.212 5.385 1.00 94.56 96 VAL A CA 1
ATOM 749 C C . VAL A 1 96 ? -8.835 -0.210 4.995 1.00 94.56 96 VAL A C 1
ATOM 751 O O . VAL A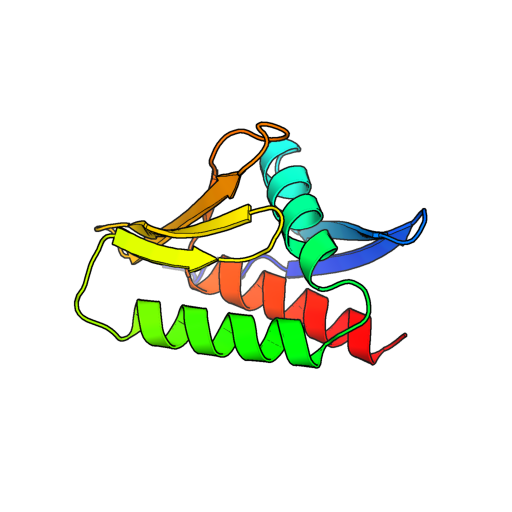 1 96 ? -9.643 -0.926 4.411 1.00 94.56 96 VAL A O 1
ATOM 754 N N . VAL A 1 97 ? -7.638 -0.634 5.380 1.00 93.56 97 VAL A N 1
ATOM 755 C CA . VAL A 1 97 ? -7.143 -2.001 5.212 1.00 93.56 97 VAL A CA 1
ATOM 756 C C . VAL A 1 97 ? -6.679 -2.560 6.550 1.00 93.56 97 VAL A C 1
ATOM 758 O O . VAL A 1 97 ? -6.284 -1.828 7.462 1.00 93.56 97 VAL A O 1
ATOM 761 N N . SER A 1 98 ? -6.698 -3.882 6.680 1.00 91.69 98 SER A N 1
ATOM 762 C CA . SER A 1 98 ? -6.091 -4.535 7.843 1.00 91.69 98 SER A CA 1
ATOM 763 C C . SER A 1 98 ? -4.560 -4.430 7.807 1.00 91.69 98 SER A C 1
ATOM 765 O O . SER A 1 98 ? -3.959 -4.255 6.746 1.00 91.69 98 SER A O 1
ATOM 767 N N . ALA A 1 99 ? -3.906 -4.601 8.959 1.00 88.62 99 ALA A N 1
ATOM 768 C CA . ALA A 1 99 ? -2.444 -4.676 9.026 1.00 88.62 99 ALA A CA 1
ATOM 769 C C . ALA A 1 99 ? -1.879 -5.802 8.139 1.00 88.62 99 ALA A C 1
ATOM 771 O O . ALA A 1 99 ? -0.916 -5.591 7.408 1.00 88.62 99 ALA A O 1
ATOM 772 N N . GLY A 1 100 ? -2.516 -6.980 8.154 1.00 88.81 100 GLY A N 1
ATOM 773 C CA . GLY A 1 100 ? -2.109 -8.113 7.319 1.00 88.81 100 GLY A CA 1
ATOM 774 C C . GLY A 1 100 ? -2.243 -7.823 5.824 1.00 88.81 100 GLY A C 1
ATOM 775 O O . GLY A 1 100 ? -1.357 -8.170 5.047 1.00 88.81 100 GLY A O 1
ATOM 776 N N . GLU A 1 101 ? -3.310 -7.133 5.421 1.00 92.38 101 GLU A N 1
ATOM 777 C CA . GLU A 1 101 ? -3.515 -6.731 4.029 1.00 92.38 101 GLU A CA 1
ATOM 778 C C . GLU A 1 101 ? -2.484 -5.697 3.565 1.00 92.38 101 GLU A C 1
ATOM 780 O O . GLU A 1 101 ? -1.898 -5.869 2.497 1.00 92.38 101 GLU A O 1
ATOM 785 N N . LEU A 1 102 ? -2.193 -4.687 4.392 1.00 91.88 102 LEU A N 1
ATOM 786 C CA . LEU A 1 102 ? -1.144 -3.701 4.125 1.00 91.88 102 LEU A CA 1
ATOM 787 C C . LEU A 1 102 ? 0.231 -4.369 3.964 1.00 91.88 102 LEU A C 1
ATOM 789 O O . LEU A 1 102 ? 0.950 -4.084 3.003 1.00 91.88 102 LEU A O 1
ATOM 793 N N . THR A 1 103 ? 0.587 -5.281 4.873 1.00 91.00 103 THR A N 1
ATOM 794 C CA . THR A 1 103 ? 1.866 -5.999 4.824 1.00 91.00 103 THR A CA 1
ATOM 795 C C . THR A 1 103 ? 1.956 -6.920 3.610 1.00 91.00 103 THR A C 1
ATOM 797 O O . THR A 1 103 ? 2.978 -6.904 2.920 1.00 91.00 103 THR A O 1
ATOM 800 N N . SER A 1 104 ? 0.901 -7.691 3.314 1.00 92.12 104 SER A N 1
ATOM 801 C CA . SER A 1 104 ? 0.831 -8.577 2.140 1.00 92.12 104 SER A CA 1
ATOM 802 C C . SER A 1 104 ? 1.050 -7.788 0.846 1.00 92.12 104 SER A C 1
ATOM 804 O O . SER A 1 104 ? 1.932 -8.107 0.047 1.00 92.12 104 SER A O 1
ATOM 806 N N . MET A 1 105 ? 0.325 -6.680 0.693 1.00 94.62 105 MET A N 1
ATOM 807 C CA . MET A 1 105 ? 0.404 -5.786 -0.457 1.00 94.62 105 MET A CA 1
ATOM 808 C C . MET A 1 105 ? 1.799 -5.179 -0.658 1.00 94.62 105 MET A C 1
ATOM 810 O O . MET A 1 105 ? 2.349 -5.241 -1.758 1.00 94.62 105 MET A O 1
ATOM 814 N N . LEU A 1 106 ? 2.401 -4.605 0.390 1.00 93.81 106 LEU A N 1
ATOM 815 C CA . LEU A 1 106 ? 3.734 -3.998 0.289 1.00 93.81 106 LEU A CA 1
ATOM 816 C C . LEU A 1 106 ? 4.825 -5.052 0.052 1.00 93.81 106 LEU A C 1
ATOM 818 O O . LEU A 1 106 ? 5.773 -4.799 -0.691 1.00 93.81 106 LEU A O 1
ATOM 822 N N . SER A 1 107 ? 4.678 -6.245 0.632 1.00 93.19 107 SER A N 1
ATOM 823 C CA . SER A 1 107 ? 5.608 -7.357 0.410 1.00 93.19 107 SER A CA 1
ATOM 824 C C . SER A 1 107 ? 5.553 -7.850 -1.036 1.00 93.19 107 SER A C 1
ATOM 826 O O . SER A 1 107 ? 6.600 -8.046 -1.656 1.00 93.19 107 SER A O 1
ATOM 828 N N . ALA A 1 108 ? 4.351 -7.980 -1.606 1.00 95.00 108 ALA A N 1
ATOM 829 C CA . ALA A 1 108 ? 4.163 -8.331 -3.011 1.00 95.00 108 ALA A CA 1
ATOM 830 C C . ALA A 1 108 ? 4.765 -7.275 -3.955 1.00 95.00 108 ALA A C 1
ATOM 832 O O . ALA A 1 108 ? 5.460 -7.627 -4.911 1.00 95.00 108 ALA A O 1
ATOM 833 N N . LEU A 1 109 ? 4.587 -5.982 -3.657 1.00 95.25 109 LEU A N 1
ATOM 834 C CA . LEU A 1 109 ? 5.214 -4.905 -4.426 1.00 95.25 109 LEU A CA 1
ATOM 835 C C . LEU A 1 109 ? 6.747 -4.977 -4.361 1.00 95.25 109 LEU A C 1
ATOM 837 O O . LEU A 1 109 ? 7.412 -4.883 -5.393 1.00 95.25 109 LEU A O 1
ATOM 841 N N . ALA A 1 110 ? 7.317 -5.158 -3.165 1.00 94.25 110 ALA A N 1
ATOM 842 C CA . ALA A 1 110 ? 8.762 -5.281 -2.992 1.00 94.25 110 ALA A CA 1
ATOM 843 C C . ALA A 1 110 ? 9.325 -6.458 -3.804 1.00 94.25 110 ALA A C 1
ATOM 845 O O . ALA A 1 110 ? 10.296 -6.278 -4.541 1.00 94.25 110 ALA A O 1
ATOM 846 N N . ALA A 1 111 ? 8.672 -7.623 -3.736 1.00 94.19 111 ALA A N 1
ATOM 847 C CA . ALA A 1 111 ? 9.060 -8.812 -4.489 1.00 94.19 111 ALA A CA 1
ATOM 848 C C . ALA A 1 111 ? 9.015 -8.581 -6.009 1.00 94.19 111 ALA A C 1
ATOM 850 O O . ALA A 1 111 ? 9.927 -8.992 -6.726 1.00 94.19 111 ALA A O 1
ATOM 851 N N . ARG A 1 112 ? 7.994 -7.877 -6.516 1.00 94.25 112 ARG A N 1
ATOM 852 C CA . ARG A 1 112 ? 7.897 -7.546 -7.946 1.00 94.25 112 ARG A CA 1
ATOM 853 C C . ARG A 1 112 ? 8.958 -6.554 -8.402 1.00 94.25 112 ARG A C 1
ATOM 855 O O . ARG A 1 112 ? 9.524 -6.745 -9.473 1.00 94.25 112 ARG A O 1
ATOM 862 N N . ILE A 1 113 ? 9.292 -5.557 -7.584 1.00 92.50 113 ILE A N 1
ATOM 863 C CA . ILE A 1 113 ? 10.398 -4.639 -7.891 1.00 92.50 113 ILE A CA 1
ATOM 864 C C . ILE A 1 113 ? 11.742 -5.381 -7.946 1.00 92.50 113 ILE A C 1
ATOM 866 O O . ILE A 1 113 ? 12.586 -5.042 -8.772 1.00 92.50 113 ILE A O 1
ATOM 870 N N . GLU A 1 114 ? 11.950 -6.377 -7.083 1.00 91.50 114 GLU A N 1
ATOM 871 C CA . GLU A 1 114 ? 13.172 -7.196 -7.068 1.00 91.50 114 GLU A CA 1
ATOM 872 C C . GLU A 1 114 ? 13.270 -8.141 -8.269 1.00 91.50 114 GLU A C 1
ATOM 874 O O . GLU A 1 114 ? 14.373 -8.406 -8.743 1.00 91.50 114 GLU A O 1
ATOM 879 N N . ALA A 1 115 ? 12.131 -8.614 -8.779 1.00 90.38 115 ALA A N 1
ATOM 880 C CA . ALA A 1 115 ? 12.074 -9.496 -9.940 1.00 90.38 115 ALA A CA 1
ATOM 881 C C . ALA A 1 115 ? 12.376 -8.790 -11.281 1.00 90.38 115 ALA A C 1
ATOM 883 O O . ALA A 1 115 ? 12.819 -9.464 -12.212 1.00 90.38 115 ALA A O 1
ATOM 884 N N . GLY A 1 116 ? 12.190 -7.463 -11.364 1.00 76.88 116 GLY A N 1
ATOM 885 C CA . GLY A 1 116 ? 12.472 -6.639 -12.553 1.00 76.88 116 GLY A CA 1
ATOM 886 C C . GLY A 1 116 ? 11.235 -6.206 -13.328 1.00 76.88 116 GLY A C 1
ATOM 887 O O . GLY A 1 116 ? 10.692 -7.045 -14.075 1.00 76.88 116 GLY A O 1
#

pLDDT: mean 87.49, std 11.42, range [40.19, 96.75]

Radius of gyration: 13.46 Å; Cα contacts (8 Å, |Δi|>4): 183; chains: 1; bounding box: 28×35×40 Å

Mean predicted aligned error: 4.97 Å

Foldseek 3Di:
DPPPDQKAWAWDDDPQFTFIAIVVGDDPQVRQLLRQVRVQCRLPLVVLVVQLVVVVVVLVDPDAQDWDDGPFWIWGQHPVQWIWIGGPPPSHDIDIDHPSNSNNSSVNSSVVSVVD